Protein AF-F2Y6G0-F1 (afdb_monomer_lite)

Secondary structure (DSSP, 8-state):
------TT-PPP----S-----TT-PPPP---HHHHHHHHT-STT-HHHHHHTTT-----BTTB-S-TTHHHHS---S---------SS-HHHHHHHSTTSS--HHHHHHHH-TTSHHHHHHHHHHHHHHHHT--

InterPro domains:
  IPR051139 Mediator complex subunit 13 [PTHR48249] (9-117)

Structure (mmCIF, N/CA/C/O backbone):
data_AF-F2Y6G0-F1
#
_entry.id   AF-F2Y6G0-F1
#
loop_
_atom_site.group_PDB
_atom_site.id
_atom_site.type_symbol
_atom_site.label_atom_id
_atom_site.label_alt_id
_atom_site.label_comp_id
_atom_site.label_asym_id
_atom_site.label_entity_id
_atom_site.label_seq_id
_atom_site.pdbx_PDB_ins_code
_atom_site.Cartn_x
_atom_site.Cartn_y
_atom_site.Cartn_z
_atom_site.occupancy
_atom_site.B_iso_or_equiv
_atom_site.auth_seq_id
_atom_site.auth_comp_id
_atom_site.auth_asym_id
_atom_site.auth_atom_id
_atom_site.pdbx_PDB_model_num
ATOM 1 N N . SER A 1 1 ? 9.164 -20.887 36.921 1.00 39.19 1 SER A N 1
ATOM 2 C CA . SER A 1 1 ? 8.306 -20.928 35.726 1.00 39.19 1 SER A CA 1
ATOM 3 C C . SER A 1 1 ? 8.019 -19.500 35.333 1.00 39.19 1 SER A C 1
ATOM 5 O O . SER A 1 1 ? 7.454 -18.773 36.135 1.00 39.19 1 SER A O 1
ATOM 7 N N . THR A 1 2 ? 8.580 -19.064 34.212 1.00 41.00 2 THR A N 1
ATOM 8 C CA . THR A 1 2 ? 8.657 -17.656 33.808 1.00 41.00 2 THR A CA 1
ATOM 9 C C . THR A 1 2 ? 7.330 -17.232 33.190 1.00 41.00 2 THR A C 1
ATOM 11 O O . THR A 1 2 ? 6.941 -17.772 32.159 1.00 41.00 2 THR A O 1
ATOM 14 N N . ASP A 1 3 ? 6.637 -16.303 33.839 1.00 45.38 3 ASP A N 1
ATOM 15 C CA . ASP A 1 3 ? 5.361 -15.751 33.388 1.00 45.38 3 ASP A CA 1
ATOM 16 C C . ASP A 1 3 ? 5.640 -14.685 32.316 1.00 45.38 3 ASP A C 1
ATOM 18 O O . ASP A 1 3 ? 6.015 -13.549 32.614 1.00 45.38 3 ASP A O 1
ATOM 22 N N . GLN A 1 4 ? 5.585 -15.084 31.044 1.00 43.19 4 GLN A N 1
ATOM 23 C CA . GLN A 1 4 ? 5.716 -14.171 29.906 1.00 43.19 4 GLN A CA 1
ATOM 24 C C . GLN A 1 4 ? 4.348 -13.556 29.599 1.00 43.19 4 GLN A C 1
ATOM 26 O O . GLN A 1 4 ? 3.672 -13.930 28.642 1.00 43.19 4 GLN A O 1
ATOM 31 N N . GLY A 1 5 ? 3.938 -12.597 30.428 1.00 44.56 5 GLY A N 1
ATOM 32 C CA . GLY A 1 5 ? 2.811 -11.726 30.116 1.00 44.56 5 GLY A CA 1
ATOM 33 C C . GLY A 1 5 ? 3.134 -10.867 28.893 1.00 44.56 5 GLY A C 1
ATOM 34 O O . GLY A 1 5 ? 4.141 -10.159 28.865 1.00 44.56 5 GLY A O 1
ATOM 35 N N . SER A 1 6 ? 2.296 -10.937 27.858 1.00 38.19 6 SER A N 1
ATOM 36 C CA . SER A 1 6 ? 2.419 -10.072 26.683 1.00 38.19 6 SER A CA 1
ATOM 37 C C . SER A 1 6 ? 2.198 -8.600 27.074 1.00 38.19 6 SER A C 1
ATOM 39 O O . SER A 1 6 ? 1.273 -8.316 27.841 1.00 38.19 6 SER A O 1
ATOM 41 N N . PRO A 1 7 ? 2.962 -7.642 26.514 1.00 48.62 7 PRO A N 1
ATOM 42 C CA . PRO A 1 7 ? 2.923 -6.221 26.891 1.00 48.62 7 PRO A CA 1
ATOM 43 C C . PRO A 1 7 ? 1.596 -5.493 26.584 1.00 48.62 7 PRO A C 1
ATOM 45 O O . PRO A 1 7 ? 1.471 -4.309 26.874 1.00 48.62 7 PRO A O 1
ATOM 48 N N . ALA A 1 8 ? 0.594 -6.184 26.030 1.00 46.50 8 ALA A N 1
ATOM 49 C CA . ALA A 1 8 ? -0.739 -5.643 25.750 1.00 46.50 8 ALA A CA 1
ATOM 50 C C . ALA A 1 8 ? -1.769 -5.873 26.878 1.00 46.50 8 ALA A C 1
ATOM 52 O O . ALA A 1 8 ? -2.912 -5.433 26.760 1.00 46.50 8 ALA A O 1
ATOM 53 N N . SER A 1 9 ? -1.400 -6.557 27.966 1.00 46.12 9 SER A N 1
ATOM 54 C CA . SER A 1 9 ? -2.312 -6.804 29.090 1.00 46.12 9 SER A CA 1
ATOM 55 C C . SER A 1 9 ? -2.138 -5.715 30.146 1.00 46.12 9 SER A C 1
ATOM 57 O O . SER A 1 9 ? -1.303 -5.839 31.038 1.00 46.12 9 SER A O 1
ATOM 59 N N . THR A 1 10 ? -2.901 -4.625 30.063 1.00 55.56 10 THR A N 1
ATOM 60 C CA . THR A 1 10 ? -3.031 -3.720 31.213 1.00 55.56 10 THR A CA 1
ATOM 61 C C . THR A 1 10 ? -3.735 -4.474 32.345 1.00 55.56 10 THR A C 1
ATOM 63 O O . THR A 1 10 ? -4.848 -4.957 32.121 1.00 55.56 10 THR A O 1
ATOM 66 N N . PRO A 1 11 ? -3.150 -4.584 33.551 1.00 48.44 11 PRO A N 1
ATOM 67 C CA . PRO A 1 11 ? -3.857 -5.119 34.704 1.00 48.44 11 PRO A CA 1
ATOM 68 C C . PRO A 1 11 ? -5.011 -4.177 35.046 1.00 48.44 11 PRO A C 1
ATOM 70 O O . PRO A 1 11 ? -4.800 -2.972 35.215 1.00 48.44 11 PRO A O 1
ATOM 73 N N . SER A 1 12 ? -6.226 -4.718 35.141 1.00 53.50 12 SER A N 1
ATOM 74 C CA . SER A 1 12 ? -7.379 -4.006 35.684 1.00 53.50 12 SER A CA 1
ATOM 75 C C . SER A 1 12 ? -7.008 -3.380 37.030 1.00 53.50 12 SER A C 1
ATOM 77 O O . SER A 1 12 ? -6.330 -3.983 37.861 1.00 53.50 12 SER A O 1
ATOM 79 N N . THR A 1 13 ? -7.437 -2.137 37.211 1.00 52.53 13 THR A N 1
ATOM 80 C CA . THR A 1 13 ? -7.232 -1.287 38.382 1.00 52.53 13 THR A CA 1
ATOM 81 C C . THR A 1 13 ? -7.285 -2.053 39.712 1.00 52.53 13 THR A C 1
ATOM 83 O O . THR A 1 13 ? -8.359 -2.354 40.230 1.00 52.53 13 THR A O 1
ATOM 86 N N . THR A 1 14 ? -6.132 -2.283 40.340 1.00 50.50 14 THR A N 1
ATOM 87 C CA . THR A 1 14 ? -6.048 -2.592 41.771 1.00 50.50 14 THR A CA 1
ATOM 88 C C . THR A 1 14 ? -6.286 -1.305 42.559 1.00 50.50 14 THR A C 1
ATOM 90 O O . THR A 1 14 ? -5.358 -0.636 43.006 1.00 50.50 14 THR A O 1
ATOM 93 N N . ARG A 1 15 ? -7.555 -0.912 42.722 1.00 50.31 15 ARG A N 1
ATOM 94 C CA . ARG A 1 15 ? -7.919 0.109 43.715 1.00 50.31 15 ARG A CA 1
ATOM 95 C C . ARG A 1 15 ? -7.749 -0.508 45.112 1.00 50.31 15 ARG A C 1
ATOM 97 O O . ARG A 1 15 ? -8.417 -1.502 45.398 1.00 50.31 15 ARG A O 1
ATOM 104 N N . PRO A 1 16 ? -6.887 0.034 45.992 1.00 50.31 16 PRO A N 1
ATOM 105 C CA . PRO A 1 16 ? -6.858 -0.384 47.387 1.00 50.31 16 PRO A CA 1
ATOM 106 C C . PRO A 1 16 ? -8.191 -0.021 48.057 1.00 50.31 16 PRO A C 1
ATOM 108 O O . PRO A 1 16 ? -8.703 1.084 47.888 1.00 50.31 16 PRO A O 1
ATOM 111 N N . LEU A 1 17 ? -8.745 -0.964 48.823 1.00 50.66 17 LEU A N 1
ATOM 112 C CA . LEU A 1 17 ? -10.109 -0.957 49.373 1.00 50.66 17 LEU A CA 1
ATOM 113 C C . LEU A 1 17 ? -10.435 0.160 50.398 1.00 50.66 17 LEU A C 1
ATOM 115 O O . LEU A 1 17 ? -11.486 0.103 51.023 1.00 50.66 17 LEU A O 1
ATOM 119 N N . ASN A 1 18 ? -9.573 1.163 50.597 1.00 50.25 18 ASN A N 1
ATOM 120 C CA . ASN A 1 18 ? -9.695 2.155 51.677 1.00 50.25 18 ASN A CA 1
ATOM 121 C C . ASN A 1 18 ? -9.520 3.608 51.196 1.00 50.25 18 ASN A C 1
ATOM 123 O O . ASN A 1 18 ? -8.735 4.367 51.759 1.00 50.25 18 ASN A O 1
ATOM 127 N N . SER A 1 19 ? -10.252 4.025 50.164 1.00 54.47 19 SER A N 1
ATOM 128 C CA . SER A 1 19 ? -10.372 5.450 49.831 1.00 54.47 19 SER A CA 1
ATOM 129 C C . SER A 1 19 ? -11.838 5.799 49.608 1.00 54.47 19 SER A C 1
ATOM 131 O O . SER A 1 19 ? -12.479 5.295 48.687 1.00 54.47 19 SER A O 1
ATOM 133 N N . VAL A 1 20 ? -12.380 6.609 50.515 1.00 64.50 20 VAL A N 1
ATOM 134 C CA . VAL A 1 20 ? -13.738 7.147 50.445 1.00 64.50 20 VAL A CA 1
ATOM 135 C C . VAL A 1 20 ? -13.642 8.522 49.791 1.00 64.50 20 VAL A C 1
ATOM 137 O O . VAL A 1 20 ? -13.190 9.463 50.434 1.00 64.50 20 VAL A O 1
ATOM 140 N N . GLU A 1 21 ? -14.069 8.640 48.534 1.00 56.00 21 GLU A N 1
ATOM 141 C CA . GLU A 1 21 ? -14.292 9.924 47.855 1.00 56.00 21 GLU A CA 1
ATOM 142 C C . GLU A 1 21 ? -15.541 9.876 46.944 1.00 56.00 21 GLU A C 1
ATOM 144 O O . GLU A 1 21 ? -16.019 8.788 46.608 1.00 56.00 21 GLU A O 1
ATOM 149 N N . PRO A 1 22 ? -16.151 11.044 46.646 1.00 46.81 22 PRO A N 1
ATOM 150 C CA . PRO A 1 22 ? -17.599 11.227 46.688 1.00 46.81 22 PRO A CA 1
ATOM 151 C C . PRO A 1 22 ? -18.365 10.743 45.452 1.00 46.81 22 PRO A C 1
ATOM 153 O O . PRO A 1 22 ? -17.887 10.735 44.316 1.00 46.81 22 PRO A O 1
ATOM 156 N N . ALA A 1 23 ? -19.625 10.385 45.702 1.00 55.03 23 ALA A N 1
ATOM 157 C CA . ALA A 1 23 ? -20.604 9.954 44.718 1.00 55.03 23 ALA A CA 1
ATOM 158 C C . ALA A 1 23 ? -20.938 11.072 43.715 1.00 55.03 23 ALA A C 1
ATOM 160 O O . ALA A 1 23 ? -21.862 11.834 43.951 1.00 55.03 23 ALA A O 1
ATOM 161 N N . THR A 1 24 ? -20.209 11.144 42.597 1.00 58.25 24 THR A N 1
ATOM 162 C CA . THR A 1 24 ? -20.720 11.676 41.309 1.00 58.25 24 THR A CA 1
ATOM 163 C C . THR A 1 24 ? -19.885 11.293 40.077 1.00 58.25 24 THR A C 1
ATOM 165 O O . THR A 1 24 ? -20.206 11.731 38.976 1.00 58.25 24 THR A O 1
ATOM 168 N N . MET A 1 25 ? -18.854 10.447 40.184 1.00 53.62 25 MET A N 1
ATOM 169 C CA . MET A 1 25 ? -18.249 9.866 38.979 1.00 53.62 25 MET A CA 1
ATOM 170 C C . MET A 1 25 ? -19.070 8.650 38.554 1.00 53.62 25 MET A C 1
ATOM 172 O O . MET A 1 25 ? -18.955 7.578 39.144 1.00 53.62 25 MET A O 1
ATOM 176 N N . GLN A 1 26 ? -19.915 8.825 37.534 1.00 56.56 26 GLN A N 1
ATOM 177 C CA . GLN A 1 26 ? -20.419 7.694 36.754 1.00 56.56 26 GLN A CA 1
ATOM 178 C C . GLN A 1 26 ? -19.204 6.824 36.382 1.00 56.56 26 GLN A C 1
ATOM 180 O O . GLN A 1 26 ? -18.212 7.385 35.901 1.00 56.56 26 GLN A O 1
ATOM 185 N N . PRO A 1 27 ? -19.219 5.503 36.639 1.00 59.44 27 PRO A N 1
ATOM 186 C CA . PRO A 1 27 ? -18.126 4.638 36.226 1.00 59.44 27 PRO A CA 1
ATOM 187 C C . PRO A 1 27 ? -17.933 4.828 34.725 1.00 59.44 27 PRO A C 1
ATOM 189 O O . PRO A 1 27 ? -18.872 4.627 33.955 1.00 59.44 27 PRO A O 1
ATOM 192 N N . ILE A 1 28 ? -16.741 5.259 34.309 1.00 56.66 28 ILE A N 1
ATOM 193 C CA . ILE A 1 28 ? -16.376 5.205 32.894 1.00 56.66 28 ILE A CA 1
ATOM 194 C C . ILE A 1 28 ? -16.542 3.731 32.509 1.00 56.66 28 ILE A C 1
ATOM 196 O O . ILE A 1 28 ? -15.964 2.890 33.206 1.00 56.66 28 ILE A O 1
ATOM 200 N N . PRO A 1 29 ? -17.353 3.394 31.490 1.00 62.53 29 PRO A N 1
ATOM 201 C CA . PRO A 1 29 ? -17.522 2.009 31.085 1.00 62.53 29 PRO A CA 1
ATOM 202 C C . PRO A 1 29 ? -16.142 1.395 30.860 1.00 62.53 29 PRO A C 1
ATOM 204 O O . PRO A 1 29 ? -15.339 1.955 30.110 1.00 62.53 29 PRO A O 1
ATOM 207 N N . GLU A 1 30 ? -15.851 0.282 31.537 1.00 66.69 30 GLU A N 1
ATOM 208 C CA . GLU A 1 30 ? -14.638 -0.489 31.285 1.00 66.69 30 GLU A CA 1
ATOM 209 C C . GLU A 1 30 ? -14.756 -1.047 29.867 1.00 66.69 30 GLU A C 1
ATOM 211 O O . GLU A 1 30 ? -15.382 -2.074 29.607 1.00 66.69 30 GLU A O 1
ATOM 216 N N . ALA A 1 31 ? -14.233 -0.296 28.906 1.00 65.94 31 ALA A N 1
ATOM 217 C CA . ALA A 1 31 ? -14.207 -0.720 27.529 1.00 65.94 31 ALA A CA 1
ATOM 218 C C . ALA A 1 31 ? -13.076 -1.743 27.409 1.00 65.94 31 ALA A C 1
ATOM 220 O O . ALA A 1 31 ? -11.904 -1.379 27.320 1.00 65.94 31 ALA A O 1
ATOM 221 N N . HIS A 1 32 ? -13.419 -3.033 27.456 1.00 77.62 32 HIS A N 1
ATOM 222 C CA . HIS A 1 32 ? -12.454 -4.097 27.205 1.00 77.62 32 HIS A CA 1
ATOM 223 C C . HIS A 1 32 ? -11.750 -3.819 25.872 1.00 77.62 32 HIS A C 1
ATOM 225 O O . HIS A 1 32 ? -12.404 -3.703 24.834 1.00 77.62 32 HIS A O 1
ATOM 231 N N . SER A 1 33 ? -10.421 -3.710 25.894 1.00 73.25 33 SER A N 1
ATOM 232 C CA . SER A 1 33 ? -9.603 -3.354 24.726 1.00 73.25 33 SER A CA 1
ATOM 233 C C . SER A 1 33 ? -9.865 -4.266 23.522 1.00 73.25 33 SER A C 1
ATOM 235 O O . SER A 1 33 ? -9.876 -3.800 22.382 1.00 73.25 33 SER A O 1
ATOM 237 N N . LEU A 1 34 ? -10.175 -5.544 23.775 1.00 73.31 34 LEU A N 1
ATOM 238 C CA . LEU A 1 34 ? -10.626 -6.502 22.766 1.00 73.31 34 LEU A CA 1
ATOM 239 C C . LEU A 1 34 ? -11.941 -6.059 22.102 1.00 73.31 34 LEU A C 1
ATOM 241 O O . LEU A 1 34 ? -12.036 -6.038 20.881 1.00 73.31 34 LEU A O 1
ATOM 245 N N . TYR A 1 35 ? -12.941 -5.676 22.895 1.00 76.38 35 TYR A N 1
ATOM 246 C CA . TYR A 1 35 ? -14.258 -5.262 22.405 1.00 76.38 35 TYR A CA 1
ATOM 247 C C . TYR A 1 35 ? -14.182 -3.954 21.615 1.00 76.38 35 TYR A C 1
ATOM 249 O O . TYR A 1 35 ? -14.777 -3.838 20.547 1.00 76.38 35 TYR A O 1
ATOM 257 N N . VAL A 1 36 ? -13.371 -3.004 22.090 1.00 75.50 36 VAL A N 1
ATOM 258 C CA . VAL A 1 36 ? -13.070 -1.770 21.355 1.00 75.50 36 VAL A CA 1
ATOM 259 C C . VAL A 1 36 ? -12.414 -2.106 20.019 1.00 75.50 36 VAL A C 1
ATOM 261 O O . VAL A 1 36 ? -12.888 -1.656 18.986 1.00 75.50 36 VAL A O 1
ATOM 264 N N . THR A 1 37 ? -11.390 -2.961 20.007 1.00 73.75 37 THR A N 1
ATOM 265 C CA . THR A 1 37 ? -10.706 -3.369 18.768 1.00 73.75 37 THR A CA 1
ATOM 266 C C . THR A 1 37 ? -11.662 -4.037 17.778 1.00 73.75 37 THR A C 1
ATOM 268 O O . THR A 1 37 ? -11.615 -3.727 16.592 1.00 73.75 37 THR A O 1
ATOM 271 N N . LEU A 1 38 ? -12.556 -4.909 18.253 1.00 75.06 38 LEU A N 1
ATOM 272 C CA . LEU A 1 38 ? -13.555 -5.581 17.419 1.00 75.06 38 LEU A CA 1
ATOM 273 C C . LEU A 1 38 ? -14.552 -4.590 16.805 1.00 75.06 38 LEU A C 1
ATOM 275 O O . LEU A 1 38 ? -14.755 -4.620 15.595 1.00 75.06 38 LEU A O 1
ATOM 279 N N . ILE A 1 39 ? -1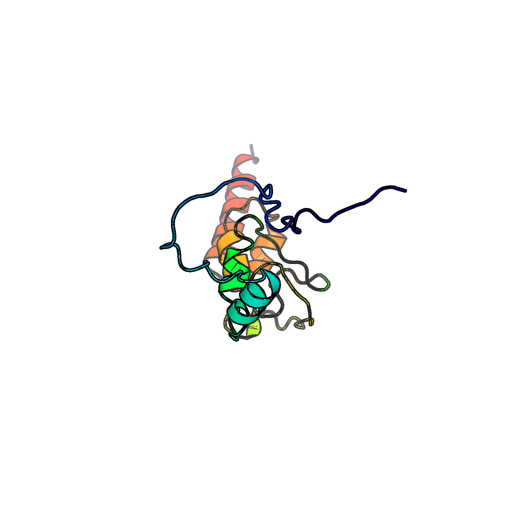5.110 -3.669 17.598 1.00 74.50 39 ILE A N 1
ATOM 280 C CA . ILE A 1 39 ? -16.012 -2.614 17.096 1.00 74.50 39 ILE A CA 1
ATOM 281 C C . ILE A 1 39 ? -15.300 -1.732 16.069 1.00 74.50 39 ILE A C 1
ATOM 283 O O . ILE A 1 39 ? -15.845 -1.406 15.019 1.00 74.50 39 ILE A O 1
ATOM 287 N N . LEU A 1 40 ? -14.060 -1.352 16.365 1.00 71.25 40 LEU A N 1
ATOM 288 C CA . LEU A 1 40 ? -13.250 -0.521 15.489 1.00 71.25 40 LEU A CA 1
ATOM 289 C C . LEU A 1 40 ? -12.827 -1.258 14.202 1.00 71.25 40 LEU A C 1
ATOM 291 O O . LEU A 1 40 ? -12.473 -0.619 13.214 1.00 71.25 40 LEU A O 1
ATOM 295 N N . SER A 1 41 ? -12.896 -2.590 14.173 1.00 72.00 41 SER A N 1
ATOM 296 C CA . SER A 1 41 ? -12.530 -3.383 12.997 1.00 72.00 41 SER A CA 1
ATOM 297 C C . SER A 1 41 ? -13.630 -3.518 11.933 1.00 72.00 41 SER A C 1
ATOM 299 O O . SER A 1 41 ? -13.355 -4.027 10.848 1.00 72.00 41 SER A O 1
ATOM 301 N N . ASP A 1 42 ? -14.848 -3.035 12.202 1.00 66.88 42 ASP A N 1
ATOM 302 C CA . ASP A 1 42 ? -16.078 -3.349 11.450 1.00 66.88 42 ASP A CA 1
ATOM 303 C C . ASP A 1 42 ? -16.270 -2.563 10.133 1.00 66.88 42 ASP A C 1
ATOM 305 O O . ASP A 1 42 ? -17.359 -2.130 9.768 1.00 66.88 42 ASP A O 1
ATOM 309 N N . SER A 1 43 ? -15.198 -2.329 9.378 1.00 68.88 43 SER A N 1
ATOM 310 C CA . SER A 1 43 ? -15.307 -1.725 8.045 1.00 68.88 43 SER A CA 1
ATOM 311 C C . SER A 1 43 ? -14.426 -2.452 7.042 1.00 68.88 43 SER A C 1
ATOM 313 O O . SER A 1 43 ? -13.345 -2.922 7.385 1.00 68.88 43 SER A O 1
ATOM 315 N N . VAL A 1 44 ? -14.854 -2.480 5.774 1.00 66.56 44 VAL A N 1
ATOM 316 C CA . VAL A 1 44 ? -14.077 -3.038 4.647 1.00 66.56 44 VAL A CA 1
ATOM 317 C C . VAL A 1 44 ? -12.662 -2.444 4.583 1.00 66.56 44 VAL A C 1
ATOM 319 O O . VAL A 1 44 ? -11.720 -3.131 4.207 1.00 66.56 44 VAL A O 1
ATOM 322 N N . MET A 1 45 ? -12.512 -1.186 5.007 1.00 67.25 45 MET A N 1
ATOM 323 C CA . MET A 1 45 ? -11.247 -0.446 5.019 1.00 67.25 45 MET A CA 1
ATOM 324 C C . MET A 1 45 ? -10.440 -0.600 6.321 1.00 67.25 45 MET A C 1
ATOM 326 O O . MET A 1 45 ? -9.283 -0.206 6.353 1.00 67.25 45 MET A O 1
ATOM 330 N N . ASN A 1 46 ? -11.046 -1.106 7.403 1.00 71.44 46 ASN A N 1
ATOM 331 C CA . ASN A 1 46 ? -10.446 -1.295 8.732 1.00 71.44 46 ASN A CA 1
ATOM 332 C C . ASN A 1 46 ? -9.540 -0.126 9.214 1.00 71.44 46 ASN A C 1
ATOM 334 O O . ASN A 1 46 ? -8.432 -0.329 9.709 1.00 71.44 46 ASN A O 1
ATOM 338 N N . ILE A 1 47 ? -10.027 1.119 9.083 1.00 70.31 47 ILE A N 1
ATOM 339 C CA . ILE A 1 47 ? -9.271 2.380 9.305 1.00 70.31 47 ILE A CA 1
ATOM 340 C C . ILE A 1 47 ? -8.650 2.483 10.711 1.00 70.31 47 ILE A C 1
ATOM 342 O O . ILE A 1 47 ? -7.678 3.205 10.930 1.00 70.31 47 ILE A O 1
ATOM 346 N N . PHE A 1 48 ? -9.210 1.802 11.704 1.00 72.50 48 PHE A N 1
ATOM 347 C CA . PHE A 1 48 ? -8.697 1.873 13.068 1.00 72.50 48 PHE A CA 1
ATOM 348 C C . PHE A 1 48 ? -7.501 0.960 13.308 1.00 72.50 48 PHE A C 1
ATOM 350 O O . PHE A 1 48 ? -6.601 1.328 14.060 1.00 72.50 48 PHE A O 1
ATOM 357 N N . LYS A 1 49 ? -7.436 -0.185 12.626 1.00 77.88 49 LYS A N 1
ATOM 358 C CA . LYS A 1 49 ? -6.234 -1.020 12.624 1.00 77.88 49 LYS A CA 1
ATOM 359 C C . LYS A 1 49 ? -5.021 -0.225 12.124 1.00 77.88 49 LYS A C 1
ATOM 361 O O . LYS A 1 49 ? -3.955 -0.315 12.721 1.00 77.88 49 LYS A O 1
ATOM 366 N N . ASP A 1 50 ? -5.218 0.639 11.131 1.00 79.69 50 ASP A N 1
ATOM 367 C CA . ASP A 1 50 ? -4.192 1.551 10.609 1.00 79.69 50 ASP A CA 1
ATOM 368 C C . ASP A 1 50 ? -3.674 2.564 11.635 1.00 79.69 50 ASP A C 1
ATOM 370 O O . ASP A 1 50 ? -2.515 2.968 11.579 1.00 79.69 50 ASP A O 1
ATOM 374 N N . ARG A 1 51 ? -4.513 2.982 12.590 1.00 75.69 51 ARG A N 1
ATOM 375 C CA . ARG A 1 51 ? -4.105 3.893 13.674 1.00 75.69 51 ARG A CA 1
ATOM 376 C C . ARG A 1 51 ? -3.258 3.201 14.733 1.00 75.69 51 ARG A C 1
ATOM 378 O O . ARG A 1 51 ? -2.456 3.863 15.380 1.00 75.69 51 ARG A O 1
ATOM 385 N N . ASN A 1 52 ? -3.419 1.891 14.896 1.00 69.12 52 ASN A N 1
ATOM 386 C CA . ASN A 1 52 ? -2.681 1.125 15.897 1.00 69.12 52 ASN A CA 1
ATOM 387 C C . ASN A 1 52 ? -1.213 0.876 15.494 1.00 69.12 52 ASN A C 1
ATOM 389 O O . ASN A 1 52 ? -0.412 0.515 16.351 1.00 69.12 52 ASN A O 1
ATOM 393 N N . PHE A 1 53 ? -0.850 1.077 14.219 1.00 71.38 53 PHE A N 1
ATOM 394 C CA . PHE A 1 53 ? 0.470 0.748 13.665 1.00 71.38 53 PHE A CA 1
ATOM 395 C C . PHE A 1 53 ? 1.081 1.888 12.825 1.00 71.38 53 PHE A C 1
ATOM 397 O O . PHE A 1 53 ? 1.546 1.662 11.712 1.00 71.38 53 PHE A O 1
ATOM 404 N N . ASP A 1 54 ? 1.138 3.110 13.366 1.00 72.19 54 ASP A N 1
ATOM 405 C CA . ASP A 1 54 ? 1.777 4.274 12.709 1.00 72.19 54 ASP A CA 1
ATOM 406 C C . ASP A 1 54 ? 3.303 4.111 12.505 1.00 72.19 54 ASP A C 1
ATOM 408 O O . ASP A 1 54 ? 3.919 4.777 11.681 1.00 72.19 54 ASP A O 1
ATOM 412 N N . SER A 1 55 ? 3.950 3.200 13.237 1.00 67.62 55 SER A N 1
ATOM 413 C CA . SER A 1 55 ? 5.418 3.085 13.239 1.00 67.62 55 SER A CA 1
ATOM 414 C C . SER A 1 55 ? 6.003 2.040 12.281 1.00 67.62 55 SER A C 1
ATOM 416 O O . SER A 1 55 ? 7.223 1.906 12.230 1.00 67.62 55 SER A O 1
ATOM 418 N N . CYS A 1 56 ? 5.187 1.277 11.548 1.00 73.56 56 CYS A N 1
ATOM 419 C CA . CYS A 1 56 ? 5.677 0.247 10.626 1.00 73.56 56 CYS A C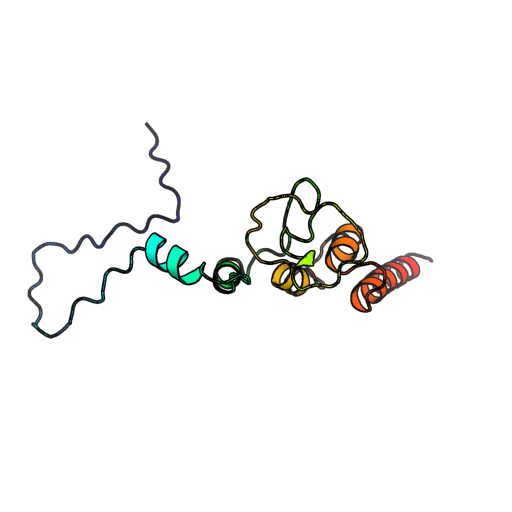A 1
ATOM 420 C C . CYS A 1 56 ? 5.361 0.626 9.174 1.00 73.56 56 CYS A C 1
ATOM 422 O O . CYS A 1 56 ? 4.227 0.983 8.872 1.00 73.56 56 CYS A O 1
ATOM 424 N N . CYS A 1 57 ? 6.342 0.520 8.274 1.00 78.50 57 CYS A N 1
ATOM 425 C CA . CYS A 1 57 ? 6.204 0.888 6.860 1.00 78.50 57 CYS A CA 1
ATOM 426 C C . CYS A 1 57 ? 6.208 -0.302 5.883 1.00 78.50 57 CYS A C 1
ATOM 428 O O . CYS A 1 57 ? 6.195 -0.061 4.680 1.00 78.50 57 CYS A O 1
ATOM 430 N N . ILE A 1 58 ? 6.231 -1.559 6.364 1.00 83.00 58 ILE A N 1
ATOM 431 C CA . ILE A 1 58 ? 6.214 -2.754 5.493 1.00 83.00 58 ILE A CA 1
ATOM 432 C C . ILE A 1 58 ? 5.278 -3.881 5.976 1.00 83.00 58 ILE A C 1
ATOM 434 O O . ILE A 1 58 ? 5.191 -4.183 7.169 1.00 83.00 58 ILE A O 1
ATOM 438 N N . CYS A 1 59 ? 4.521 -4.465 5.041 1.00 87.69 59 CYS A N 1
ATOM 439 C CA . CYS A 1 59 ? 3.728 -5.673 5.263 1.00 87.69 59 CYS A CA 1
ATOM 440 C C . CYS A 1 59 ? 4.440 -6.897 4.665 1.00 87.69 59 CYS A C 1
ATOM 442 O O . CYS A 1 59 ? 5.172 -6.764 3.695 1.00 87.69 59 CYS A O 1
ATOM 444 N N . ALA A 1 60 ? 4.195 -8.094 5.209 1.00 87.19 60 ALA A N 1
ATOM 445 C CA . ALA A 1 60 ? 4.623 -9.357 4.616 1.00 87.19 60 ALA A CA 1
ATOM 446 C C . ALA A 1 60 ? 3.445 -10.341 4.477 1.00 87.19 60 ALA A C 1
ATOM 448 O O . ALA A 1 60 ? 2.887 -10.817 5.466 1.00 87.19 60 ALA A O 1
ATOM 449 N N . CYS A 1 61 ? 3.095 -10.672 3.236 1.00 86.06 61 CYS A N 1
ATOM 450 C CA . CYS A 1 61 ? 1.985 -11.538 2.847 1.00 86.06 61 CYS A CA 1
ATOM 451 C C . CYS A 1 61 ? 2.446 -12.609 1.860 1.00 86.06 61 CYS A C 1
ATOM 453 O O . CYS A 1 61 ? 2.269 -12.456 0.659 1.00 86.06 61 CYS A O 1
ATOM 455 N N . ASN A 1 62 ? 3.034 -13.701 2.359 1.00 86.56 62 ASN A N 1
ATOM 456 C CA . ASN A 1 62 ? 3.555 -14.782 1.510 1.00 86.56 62 ASN A CA 1
ATOM 457 C C . ASN A 1 62 ? 4.450 -14.247 0.369 1.00 86.56 62 ASN A C 1
ATOM 459 O O . ASN A 1 62 ? 4.162 -14.443 -0.806 1.00 86.56 62 ASN A O 1
ATOM 463 N N . MET A 1 63 ? 5.498 -13.504 0.740 1.00 83.69 63 MET A N 1
ATOM 464 C CA . MET A 1 63 ? 6.405 -12.776 -0.167 1.00 83.69 63 MET A CA 1
ATOM 465 C C . MET A 1 63 ? 5.804 -11.570 -0.912 1.00 83.69 63 MET A C 1
ATOM 467 O O . MET A 1 63 ? 6.549 -10.852 -1.563 1.00 83.69 63 MET A O 1
ATOM 471 N N . ASN A 1 64 ? 4.509 -11.276 -0.776 1.00 86.06 64 ASN A N 1
ATOM 472 C CA . ASN A 1 64 ? 3.912 -10.031 -1.263 1.00 86.06 64 ASN A CA 1
ATOM 473 C C . ASN A 1 64 ? 3.956 -8.959 -0.163 1.00 86.06 64 ASN A C 1
ATOM 475 O O . ASN A 1 64 ? 3.489 -9.197 0.951 1.00 86.06 64 ASN A O 1
ATOM 479 N N . ILE A 1 65 ? 4.484 -7.773 -0.458 1.00 89.56 65 ILE A N 1
ATOM 480 C CA . ILE A 1 65 ? 4.578 -6.686 0.527 1.00 89.56 65 ILE A CA 1
ATOM 481 C C . ILE A 1 65 ? 3.485 -5.623 0.405 1.00 89.56 65 ILE A C 1
ATOM 483 O O . ILE A 1 65 ? 3.413 -4.741 1.252 1.00 89.56 65 ILE A O 1
ATOM 487 N N . LYS A 1 66 ? 2.614 -5.695 -0.609 1.00 87.75 66 LYS A N 1
ATOM 488 C CA . LYS A 1 66 ? 1.596 -4.675 -0.931 1.00 87.75 66 LYS A CA 1
ATOM 489 C C . LYS A 1 66 ? 0.424 -4.666 0.044 1.00 87.75 66 LYS A C 1
ATOM 491 O O . LYS A 1 66 ? -0.139 -3.610 0.317 1.00 87.75 66 LYS A O 1
ATOM 496 N N . GLY A 1 67 ? 0.107 -5.836 0.592 1.00 87.25 67 GLY A N 1
ATOM 497 C CA . GLY A 1 67 ? -1.002 -6.075 1.509 1.00 87.25 67 GLY A CA 1
ATOM 498 C C . GLY A 1 67 ? -2.195 -6.774 0.857 1.00 87.25 67 GLY A C 1
ATOM 499 O O . GLY A 1 67 ? -2.433 -6.655 -0.344 1.00 87.25 67 GLY A O 1
ATOM 500 N N . ALA A 1 68 ? -2.947 -7.534 1.661 1.00 86.06 68 ALA A N 1
ATOM 501 C CA . ALA A 1 68 ? -4.058 -8.377 1.193 1.00 86.06 68 ALA A CA 1
ATOM 502 C C . ALA A 1 68 ? -5.199 -7.594 0.524 1.00 86.06 68 ALA A C 1
ATOM 504 O O . ALA A 1 68 ? -5.992 -8.160 -0.221 1.00 86.06 68 ALA A O 1
ATOM 505 N N . ASP A 1 69 ? -5.314 -6.307 0.833 1.00 86.00 69 ASP A N 1
ATOM 506 C CA . ASP A 1 69 ? -6.420 -5.434 0.460 1.00 86.00 69 ASP A CA 1
ATOM 507 C C . ASP A 1 69 ? -6.076 -4.465 -0.682 1.00 86.00 69 ASP A C 1
ATOM 509 O O . ASP A 1 69 ? -6.943 -3.697 -1.094 1.00 86.00 69 ASP A O 1
ATOM 513 N N . VAL A 1 70 ? -4.862 -4.540 -1.254 1.00 86.12 70 VAL A N 1
ATOM 514 C CA . VAL A 1 70 ? -4.412 -3.650 -2.342 1.00 86.12 70 VAL A CA 1
ATOM 515 C C . VAL A 1 70 ? -5.410 -3.606 -3.507 1.00 86.12 70 VAL A C 1
ATOM 517 O O . VAL A 1 70 ? -5.879 -2.530 -3.854 1.00 86.12 70 VAL A O 1
ATOM 520 N N . GLY A 1 71 ? -5.851 -4.754 -4.024 1.00 85.06 71 GLY A N 1
ATOM 521 C CA . GLY A 1 71 ? -6.774 -4.864 -5.158 1.00 85.06 71 GLY A CA 1
ATOM 522 C C . GLY A 1 71 ? -8.228 -4.456 -4.890 1.00 85.06 71 GLY A C 1
ATOM 523 O O . GLY A 1 71 ? -9.031 -4.462 -5.819 1.00 85.06 71 GLY A O 1
ATOM 524 N N . LEU A 1 72 ? -8.596 -4.094 -3.655 1.00 84.94 72 LEU A N 1
ATOM 525 C CA . LEU A 1 72 ? -9.956 -3.632 -3.344 1.00 84.94 72 LEU A CA 1
ATOM 526 C C . LEU A 1 72 ? -10.160 -2.149 -3.676 1.00 84.94 72 LEU A C 1
ATOM 528 O O . LEU A 1 72 ? -11.269 -1.742 -4.019 1.00 84.94 72 LEU A O 1
ATOM 532 N N . TYR A 1 73 ? -9.111 -1.337 -3.539 1.00 84.56 73 TYR A N 1
ATOM 533 C CA . TYR A 1 73 ? -9.208 0.124 -3.641 1.00 84.56 73 TYR A CA 1
ATOM 534 C C . TYR A 1 73 ? -7.953 0.802 -4.218 1.00 84.56 73 TYR A C 1
ATOM 536 O O . TYR A 1 73 ? -8.015 1.981 -4.566 1.00 84.56 73 TYR A O 1
ATOM 544 N N . ILE A 1 74 ? -6.822 0.098 -4.342 1.00 85.50 74 ILE A N 1
ATOM 545 C CA . ILE A 1 74 ? -5.641 0.566 -5.075 1.00 85.50 74 ILE A CA 1
ATOM 546 C C . ILE A 1 74 ? -5.622 -0.155 -6.425 1.00 85.50 74 ILE A C 1
ATOM 548 O O . ILE A 1 74 ? -5.599 -1.384 -6.463 1.00 85.50 74 ILE A O 1
ATOM 552 N N . PRO A 1 75 ? -5.601 0.576 -7.549 1.00 82.19 75 PRO A N 1
ATOM 553 C CA . PRO A 1 75 ? -5.366 -0.039 -8.845 1.00 82.19 75 PRO A CA 1
ATOM 554 C C . PRO A 1 75 ? -3.996 -0.733 -8.849 1.00 82.19 75 PRO A C 1
ATOM 556 O 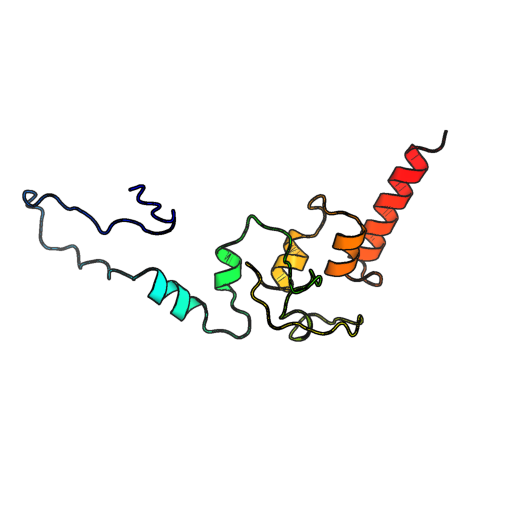O . PRO A 1 75 ? -2.963 -0.064 -8.808 1.00 82.19 75 PRO A O 1
ATOM 559 N N . ASP A 1 76 ? -3.986 -2.064 -8.890 1.00 77.19 76 ASP A N 1
ATOM 560 C CA . ASP A 1 76 ? -2.768 -2.863 -9.010 1.00 77.19 76 ASP A CA 1
ATOM 561 C C . ASP A 1 76 ? -2.739 -3.542 -10.383 1.00 77.19 76 ASP A C 1
ATOM 563 O O . ASP A 1 76 ? -3.590 -4.365 -10.711 1.00 77.19 76 ASP A O 1
ATOM 567 N N . SER A 1 77 ? -1.760 -3.171 -11.209 1.00 68.12 77 SER A N 1
ATOM 568 C CA . SER A 1 77 ? -1.572 -3.733 -12.551 1.00 68.12 77 SER A CA 1
ATOM 569 C C . SER A 1 77 ? -0.694 -4.985 -12.564 1.00 68.12 77 SER A C 1
ATOM 571 O O . SER A 1 77 ? -0.382 -5.494 -13.637 1.00 68.12 77 SER A O 1
ATOM 573 N N . SER A 1 78 ? -0.217 -5.438 -11.404 1.00 73.12 78 SER A N 1
ATOM 574 C CA . SER A 1 78 ? 0.761 -6.525 -11.322 1.00 73.12 78 SER A CA 1
ATOM 575 C C . SER A 1 78 ? 0.175 -7.921 -11.543 1.00 73.12 78 SER A C 1
ATOM 577 O O . SER A 1 78 ? 0.938 -8.831 -11.837 1.00 73.12 78 SER A O 1
ATOM 579 N N . ASN A 1 79 ? -1.154 -8.088 -11.464 1.00 70.44 79 ASN A N 1
ATOM 580 C CA . ASN A 1 79 ? -1.834 -9.394 -11.505 1.00 70.44 79 ASN A CA 1
ATOM 581 C C . ASN A 1 79 ? -1.254 -10.427 -10.515 1.00 70.44 79 ASN A C 1
ATOM 583 O O . ASN A 1 79 ? -1.381 -11.627 -10.738 1.00 70.44 79 ASN A O 1
ATOM 587 N N . GLU A 1 80 ? -0.614 -9.967 -9.438 1.00 77.50 80 GLU A N 1
ATOM 588 C CA . GLU A 1 80 ? -0.084 -10.837 -8.391 1.00 77.50 80 GLU A CA 1
ATOM 589 C C . GLU A 1 80 ? -1.229 -11.447 -7.581 1.00 77.50 80 GLU A C 1
ATOM 591 O O . GLU A 1 80 ? -2.206 -10.766 -7.244 1.00 77.50 80 GLU A O 1
ATOM 596 N N . ASP A 1 81 ? -1.089 -12.724 -7.224 1.00 74.94 81 ASP A N 1
ATOM 597 C CA . ASP A 1 81 ? -2.064 -13.397 -6.376 1.00 74.94 81 ASP A CA 1
ATOM 598 C C . ASP A 1 81 ? -2.150 -12.696 -5.013 1.00 74.94 81 ASP A C 1
ATOM 600 O O . ASP A 1 81 ? -1.159 -12.504 -4.295 1.00 74.94 81 ASP A O 1
ATOM 604 N N . GLN A 1 82 ? -3.369 -12.320 -4.627 1.00 75.62 82 GLN A N 1
ATOM 605 C CA . GLN A 1 82 ? -3.624 -11.787 -3.297 1.00 75.62 82 GLN A CA 1
ATOM 606 C C . GLN A 1 82 ? -3.781 -12.937 -2.308 1.00 75.62 82 GLN A C 1
ATOM 608 O O . GLN A 1 82 ? -4.799 -13.631 -2.263 1.00 75.62 82 GLN A O 1
ATOM 613 N N . TYR A 1 83 ? -2.765 -13.120 -1.472 1.00 79.31 83 TYR A N 1
ATOM 614 C CA . TYR A 1 83 ? -2.817 -14.104 -0.403 1.00 79.31 83 TYR A CA 1
ATOM 615 C C . TYR A 1 83 ? -3.669 -13.611 0.762 1.00 79.31 83 TYR A C 1
ATOM 617 O O . TYR A 1 83 ? -3.634 -12.444 1.158 1.00 79.31 83 TYR A O 1
ATOM 625 N N . ARG A 1 84 ? -4.412 -14.538 1.370 1.00 80.56 84 ARG A N 1
ATOM 626 C CA . ARG A 1 84 ? -5.166 -14.267 2.592 1.00 80.56 84 ARG A CA 1
ATOM 627 C C . ARG A 1 84 ? -4.190 -14.180 3.769 1.00 80.56 84 ARG A C 1
ATOM 629 O O . ARG A 1 84 ? -3.788 -15.193 4.331 1.00 80.56 84 ARG A O 1
ATOM 636 N N . CYS A 1 85 ? -3.797 -12.962 4.115 1.00 83.44 85 CYS A N 1
ATOM 637 C CA . CYS A 1 85 ? -2.858 -12.629 5.187 1.00 83.44 85 CYS A CA 1
ATOM 638 C C . CYS A 1 85 ? -3.381 -11.435 6.002 1.00 83.44 85 CYS A C 1
ATOM 640 O O . CYS A 1 85 ? -4.279 -10.711 5.568 1.00 83.44 85 CYS A O 1
ATOM 642 N N . THR A 1 86 ? -2.775 -11.194 7.166 1.00 79.62 86 THR A N 1
ATOM 643 C CA . THR A 1 86 ? -3.080 -10.031 8.008 1.00 79.62 86 THR A CA 1
ATOM 644 C C . THR A 1 86 ? -1.822 -9.186 8.186 1.00 79.62 86 THR A C 1
ATOM 646 O O . THR A 1 86 ? -0.957 -9.520 8.987 1.00 79.62 86 THR A O 1
ATOM 649 N N . CYS A 1 87 ? -1.732 -8.072 7.459 1.00 84.25 87 CYS A N 1
ATOM 650 C CA . CYS A 1 87 ? -0.751 -7.008 7.716 1.00 84.25 87 CYS A CA 1
ATOM 651 C C . CYS A 1 87 ? -1.061 -6.272 9.032 1.00 84.25 87 CYS A C 1
ATOM 653 O O . CYS A 1 87 ? -2.202 -6.324 9.478 1.00 84.25 87 CYS A O 1
ATOM 655 N N . GLY A 1 88 ? -0.123 -5.515 9.613 1.00 79.06 88 GLY A N 1
ATOM 656 C CA . GLY A 1 88 ? -0.413 -4.593 10.731 1.00 79.06 88 GLY A CA 1
ATOM 657 C C . GLY A 1 88 ? -1.234 -3.360 10.322 1.00 79.06 88 GLY A C 1
ATOM 658 O O . GLY A 1 88 ? -1.960 -2.802 11.132 1.00 79.06 88 GLY A O 1
ATOM 659 N N . PHE A 1 89 ? -1.207 -3.004 9.041 1.00 85.88 89 PHE A N 1
ATOM 660 C CA . PHE A 1 89 ? -1.882 -1.851 8.437 1.00 85.88 89 PHE A CA 1
ATOM 661 C C . PHE A 1 89 ? -2.467 -2.233 7.062 1.00 85.88 89 PHE A C 1
ATOM 663 O O . PHE A 1 89 ? -2.253 -3.346 6.587 1.00 85.88 89 PHE A O 1
ATOM 670 N N . SER A 1 90 ? -3.218 -1.339 6.435 1.00 87.31 90 SER A N 1
ATOM 671 C CA . SER A 1 90 ? -3.837 -1.473 5.114 1.00 87.31 90 SER A CA 1
ATOM 672 C C . SER A 1 90 ? -2.851 -1.185 3.980 1.00 87.31 90 SER A C 1
ATOM 674 O O . SER A 1 90 ? -1.848 -0.495 4.179 1.00 87.31 90 SER A O 1
ATOM 676 N N . ALA A 1 91 ? -3.144 -1.640 2.762 1.00 88.62 91 ALA A N 1
ATOM 677 C CA . ALA A 1 91 ? -2.355 -1.291 1.580 1.00 88.62 91 ALA A CA 1
ATOM 678 C C . ALA A 1 91 ? -2.259 0.233 1.347 1.00 88.62 91 ALA A C 1
ATOM 680 O O . ALA A 1 91 ? -1.229 0.721 0.875 1.00 88.62 91 ALA A O 1
ATOM 681 N N . ILE A 1 92 ? -3.281 1.017 1.726 1.00 88.06 92 ILE A N 1
ATOM 682 C CA . ILE A 1 92 ? -3.212 2.493 1.691 1.00 88.06 92 ILE A CA 1
ATOM 683 C C . ILE A 1 92 ? -2.130 3.008 2.634 1.00 88.06 92 ILE A C 1
ATOM 685 O O . ILE A 1 92 ? -1.310 3.840 2.240 1.00 88.06 92 ILE A O 1
ATOM 689 N N . MET A 1 93 ? -2.129 2.542 3.882 1.00 89.12 93 MET A N 1
ATOM 690 C CA . MET A 1 93 ? -1.157 3.008 4.866 1.00 89.12 93 MET A CA 1
ATOM 691 C C . MET A 1 93 ? 0.245 2.513 4.562 1.00 89.12 93 MET A C 1
ATOM 693 O O . MET A 1 93 ? 1.185 3.285 4.712 1.00 89.12 93 MET A O 1
ATOM 697 N N . ASN A 1 94 ? 0.377 1.297 4.039 1.00 90.06 94 ASN A N 1
ATOM 698 C CA . ASN A 1 94 ? 1.628 0.788 3.496 1.00 90.06 94 ASN A CA 1
ATOM 699 C C . ASN A 1 94 ? 2.203 1.741 2.444 1.00 90.06 94 ASN A C 1
ATOM 701 O O . ASN A 1 94 ? 3.336 2.195 2.547 1.00 90.06 94 ASN A O 1
ATOM 705 N N . ARG A 1 95 ? 1.376 2.139 1.468 1.00 90.19 95 ARG A N 1
ATOM 706 C CA . ARG A 1 95 ? 1.761 3.083 0.414 1.00 90.19 95 ARG A CA 1
ATOM 707 C C . ARG A 1 95 ? 2.101 4.462 0.975 1.00 90.19 95 ARG A C 1
ATOM 709 O O . ARG A 1 95 ? 3.041 5.101 0.520 1.00 90.19 95 ARG A O 1
ATOM 716 N N . LYS A 1 96 ? 1.365 4.930 1.983 1.00 89.88 96 LYS A N 1
ATOM 717 C CA . LYS A 1 96 ? 1.632 6.215 2.640 1.00 89.88 96 LYS A CA 1
ATOM 718 C C . LYS A 1 96 ? 2.961 6.209 3.407 1.00 89.88 96 LYS A C 1
ATOM 720 O O . LYS A 1 96 ? 3.718 7.167 3.294 1.00 89.88 96 LYS A O 1
ATOM 725 N N . LEU A 1 97 ? 3.216 5.171 4.200 1.00 89.38 97 LEU A N 1
ATOM 726 C CA . LEU A 1 97 ? 4.379 5.063 5.086 1.00 89.38 97 LEU A CA 1
ATOM 727 C C . LEU A 1 97 ? 5.623 4.525 4.368 1.00 89.38 97 LEU A C 1
ATOM 729 O O . LEU A 1 97 ? 6.730 4.741 4.842 1.00 89.38 97 LEU A O 1
ATOM 733 N N . GLY A 1 98 ? 5.463 3.853 3.228 1.00 89.56 98 GLY A N 1
ATOM 734 C CA . GLY A 1 98 ? 6.559 3.334 2.409 1.00 89.56 98 GLY A CA 1
ATOM 735 C C . GLY A 1 98 ? 7.314 4.409 1.623 1.00 89.56 98 GLY A C 1
ATOM 736 O O . GLY A 1 98 ? 8.415 4.161 1.145 1.00 89.56 98 GLY A O 1
ATOM 737 N N . TYR A 1 99 ? 6.755 5.614 1.470 1.00 88.31 99 TYR A N 1
ATOM 738 C CA . TYR A 1 99 ? 7.381 6.645 0.645 1.00 88.31 99 TYR A CA 1
ATOM 739 C C . TYR A 1 99 ? 8.574 7.249 1.376 1.00 88.31 99 TYR A C 1
ATOM 741 O O . TYR A 1 99 ? 8.405 7.884 2.417 1.00 88.31 99 TYR A O 1
ATOM 749 N N . ASN A 1 100 ? 9.769 7.105 0.795 1.00 86.06 100 ASN A N 1
ATOM 750 C CA . ASN A 1 100 ? 10.999 7.679 1.338 1.00 86.06 100 ASN A CA 1
ATOM 751 C C . ASN A 1 100 ? 11.278 7.230 2.789 1.00 86.06 100 ASN A C 1
ATOM 753 O O . ASN A 1 100 ? 11.797 7.997 3.600 1.00 86.06 100 ASN A O 1
ATOM 757 N N . SER A 1 101 ? 10.919 5.988 3.119 1.00 88.81 101 SER A N 1
ATOM 758 C CA . SER A 1 101 ? 11.119 5.385 4.442 1.00 88.81 101 SER A CA 1
ATOM 759 C C . SER A 1 101 ? 12.438 4.619 4.577 1.00 88.81 101 SER A C 1
ATOM 761 O O . SER A 1 101 ? 12.704 4.037 5.626 1.00 88.81 101 SER A O 1
ATOM 763 N N . GLY A 1 102 ? 13.280 4.640 3.538 1.00 88.81 102 GLY A N 1
ATOM 764 C CA . GLY A 1 102 ? 14.570 3.945 3.521 1.00 88.81 102 GLY A CA 1
ATOM 765 C C . GLY A 1 102 ? 14.468 2.457 3.184 1.00 88.81 102 GLY A C 1
ATOM 766 O O . GLY A 1 102 ? 15.379 1.702 3.516 1.00 88.81 102 GLY A O 1
ATOM 767 N N . LEU A 1 103 ? 13.371 2.039 2.546 1.00 89.75 103 LEU A N 1
ATOM 768 C CA . LEU A 1 103 ? 13.236 0.708 1.960 1.00 89.75 103 LEU A CA 1
ATOM 769 C C . LEU A 1 103 ? 14.226 0.507 0.807 1.00 89.75 103 LEU A C 1
ATOM 771 O O . LEU A 1 103 ? 14.741 1.466 0.222 1.00 89.75 103 LEU A O 1
ATOM 775 N N . PHE A 1 104 ? 14.475 -0.757 0.464 1.00 91.56 104 PHE A N 1
ATOM 776 C CA . PHE A 1 104 ? 15.165 -1.081 -0.778 1.00 91.56 104 PHE A CA 1
ATOM 777 C C . PHE A 1 104 ? 14.329 -0.611 -1.976 1.00 91.56 104 PHE A C 1
ATOM 779 O O . PHE A 1 104 ? 13.102 -0.515 -1.893 1.00 91.56 104 PHE A O 1
ATOM 786 N N . LEU A 1 105 ? 14.985 -0.283 -3.093 1.00 90.50 105 LEU A N 1
ATOM 787 C CA . LEU A 1 105 ? 14.286 0.262 -4.260 1.00 90.50 105 LEU A CA 1
ATOM 788 C C . LEU A 1 105 ? 13.246 -0.729 -4.794 1.00 90.50 105 LEU A C 1
ATOM 790 O O . LEU A 1 105 ? 12.171 -0.321 -5.222 1.00 90.50 105 LEU A O 1
ATOM 794 N N . GLU A 1 106 ? 13.568 -2.017 -4.759 1.00 90.56 106 GLU A N 1
ATOM 795 C CA . GLU A 1 106 ? 12.691 -3.105 -5.176 1.00 90.56 106 GLU A CA 1
ATOM 796 C C . GLU A 1 106 ? 11.395 -3.097 -4.359 1.00 90.56 106 GLU A C 1
ATOM 798 O O . GLU A 1 106 ? 10.308 -3.114 -4.934 1.00 90.56 106 GLU A O 1
ATOM 803 N N . ASP A 1 107 ? 11.512 -2.949 -3.037 1.00 91.06 107 ASP A N 1
ATOM 804 C CA . ASP A 1 107 ? 10.369 -2.898 -2.125 1.00 91.06 107 ASP A CA 1
ATOM 805 C C . ASP A 1 107 ? 9.534 -1.623 -2.334 1.00 91.06 107 ASP A C 1
ATOM 807 O O . ASP A 1 107 ? 8.302 -1.664 -2.343 1.00 91.06 107 ASP A O 1
ATOM 811 N N . GLU A 1 108 ? 10.175 -0.470 -2.559 1.00 91.38 108 GLU A N 1
ATOM 812 C CA . GLU A 1 108 ? 9.438 0.743 -2.926 1.00 91.38 108 GLU A CA 1
ATOM 813 C C . GLU A 1 108 ? 8.660 0.537 -4.236 1.00 91.38 108 GLU A C 1
ATOM 815 O O . GLU A 1 108 ? 7.474 0.866 -4.327 1.00 91.38 108 GLU A O 1
ATOM 820 N N . LEU A 1 109 ? 9.297 -0.033 -5.259 1.00 90.31 109 LEU A N 1
ATOM 821 C CA . LEU A 1 109 ? 8.659 -0.287 -6.549 1.00 90.31 109 LEU A CA 1
ATOM 822 C C . LEU A 1 109 ? 7.520 -1.305 -6.451 1.00 90.31 109 LEU A C 1
ATOM 824 O O . LEU A 1 109 ? 6.538 -1.162 -7.181 1.00 90.31 109 LEU A O 1
ATOM 828 N N . ASP A 1 110 ? 7.604 -2.277 -5.550 1.00 90.00 110 ASP A N 1
ATOM 829 C CA . ASP A 1 110 ? 6.521 -3.222 -5.290 1.00 90.00 110 ASP A CA 1
ATOM 830 C C . ASP A 1 110 ? 5.333 -2.539 -4.599 1.00 90.00 110 ASP A C 1
ATOM 832 O O . ASP A 1 110 ? 4.186 -2.757 -4.992 1.00 90.00 110 ASP A O 1
ATOM 836 N N . ILE A 1 111 ? 5.569 -1.636 -3.643 1.00 90.19 111 ILE A N 1
ATOM 837 C CA . ILE A 1 111 ? 4.500 -0.879 -2.968 1.00 90.19 111 ILE A CA 1
ATOM 838 C C . ILE A 1 111 ? 3.830 0.130 -3.918 1.00 90.19 111 ILE A C 1
ATOM 840 O O . ILE A 1 111 ? 2.600 0.276 -3.936 1.00 90.19 111 ILE A O 1
ATOM 844 N N . PHE A 1 112 ? 4.624 0.867 -4.700 1.00 89.81 112 PHE A N 1
ATOM 845 C CA . PHE A 1 112 ? 4.133 1.972 -5.527 1.00 89.81 112 PHE A CA 1
ATOM 846 C C . PHE A 1 112 ? 3.730 1.548 -6.941 1.00 89.81 112 PHE A C 1
ATOM 848 O O . PHE A 1 112 ? 2.829 2.154 -7.532 1.00 89.81 112 PHE A O 1
ATOM 855 N N . GLY A 1 113 ? 4.347 0.497 -7.465 1.00 88.00 113 GLY A N 1
ATOM 856 C CA . GLY A 1 113 ? 4.297 0.111 -8.866 1.00 88.00 113 GLY A CA 1
ATOM 857 C C . GLY A 1 113 ? 5.277 0.931 -9.709 1.00 88.00 113 GLY A C 1
ATOM 858 O O . GLY A 1 113 ? 5.322 2.162 -9.614 1.00 88.00 113 GLY A O 1
ATOM 859 N N . LYS A 1 114 ? 6.007 0.248 -10.598 1.00 84.94 114 LYS A N 1
ATOM 860 C CA . LYS A 1 114 ? 7.017 0.834 -11.505 1.00 84.94 114 LYS A CA 1
ATOM 861 C C . LYS A 1 114 ? 6.486 1.986 -12.359 1.00 84.94 114 LYS A C 1
ATOM 863 O O . LYS A 1 114 ? 7.161 2.987 -12.557 1.00 84.94 114 LYS A O 1
ATOM 868 N N . ASN A 1 115 ? 5.239 1.876 -12.811 1.00 85.12 115 ASN A N 1
ATOM 869 C CA . ASN A 1 115 ? 4.625 2.871 -13.691 1.00 85.12 115 ASN A CA 1
ATOM 870 C C . ASN A 1 115 ? 4.072 4.099 -12.950 1.00 85.12 115 ASN A C 1
ATOM 872 O O . ASN A 1 115 ? 3.632 5.044 -13.599 1.00 85.12 115 ASN A O 1
ATOM 876 N N . SER A 1 116 ? 4.058 4.096 -11.614 1.00 87.94 116 SER A N 1
ATOM 877 C CA . SER A 1 116 ? 3.540 5.224 -10.839 1.00 87.94 116 SER A CA 1
ATOM 878 C C . SER A 1 116 ? 4.526 6.394 -10.802 1.00 87.94 116 SER A C 1
ATOM 880 O O . SER A 1 116 ? 5.738 6.193 -10.859 1.00 87.94 116 SER A O 1
ATOM 882 N N . ASP A 1 117 ? 4.019 7.617 -10.621 1.00 90.06 117 ASP A N 1
ATOM 883 C CA . ASP A 1 117 ? 4.861 8.817 -10.485 1.00 90.06 117 ASP A CA 1
ATOM 884 C C . ASP A 1 117 ? 5.893 8.678 -9.354 1.00 90.06 117 ASP A C 1
ATOM 886 O O . ASP A 1 117 ? 7.038 9.117 -9.486 1.00 90.06 117 ASP A O 1
ATOM 890 N N . ILE A 1 118 ? 5.492 8.029 -8.254 1.00 89.44 118 ILE A N 1
ATOM 891 C CA . ILE A 1 118 ? 6.350 7.752 -7.098 1.00 89.44 118 ILE A CA 1
ATOM 892 C C . ILE A 1 118 ? 7.416 6.708 -7.450 1.00 89.44 118 ILE A C 1
ATOM 894 O O . ILE A 1 118 ? 8.582 6.912 -7.117 1.00 89.44 118 ILE A O 1
ATOM 898 N N . GLY A 1 119 ? 7.046 5.635 -8.155 1.00 89.38 119 GLY A N 1
ATOM 899 C CA . GLY A 1 119 ? 7.987 4.612 -8.617 1.00 89.38 119 GLY A CA 1
ATOM 900 C C . GLY A 1 119 ? 9.052 5.198 -9.544 1.00 89.38 119 GLY A C 1
ATOM 901 O O . GLY A 1 119 ? 10.246 5.044 -9.299 1.00 89.38 119 GLY A O 1
ATOM 902 N N . GLN A 1 120 ? 8.639 6.000 -10.527 1.00 91.12 120 GLN A N 1
ATOM 903 C CA . GLN A 1 120 ? 9.570 6.719 -11.400 1.00 91.12 120 GLN A CA 1
ATOM 904 C C . GLN A 1 120 ? 10.443 7.718 -10.624 1.00 91.12 120 GLN A C 1
ATOM 906 O O . GLN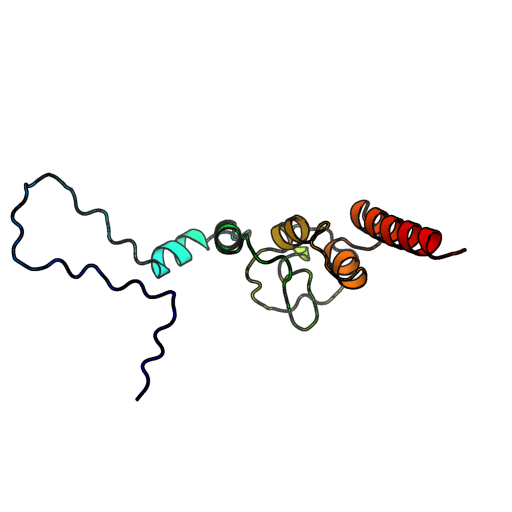 A 1 120 ? 11.605 7.939 -10.966 1.00 91.12 120 GLN A O 1
ATOM 911 N N . ALA A 1 121 ? 9.904 8.359 -9.581 1.00 90.62 121 ALA A N 1
ATOM 912 C CA . ALA A 1 121 ? 10.695 9.226 -8.715 1.00 90.62 121 ALA A CA 1
ATOM 913 C C . ALA A 1 121 ? 11.755 8.433 -7.937 1.00 90.62 121 ALA A C 1
ATOM 915 O O . ALA A 1 121 ? 12.878 8.917 -7.815 1.00 90.62 121 ALA A O 1
ATOM 916 N N . ALA A 1 122 ? 11.432 7.231 -7.455 1.00 89.12 122 ALA A N 1
ATOM 917 C CA . ALA A 1 122 ? 12.377 6.345 -6.780 1.00 89.12 122 ALA A CA 1
ATOM 918 C C . ALA A 1 122 ? 13.512 5.894 -7.711 1.00 89.12 122 ALA A C 1
ATOM 920 O O . ALA A 1 122 ? 14.684 6.019 -7.352 1.00 89.12 122 ALA A O 1
ATOM 921 N N . GLU A 1 123 ? 13.190 5.502 -8.946 1.00 90.50 123 GLU A N 1
ATOM 922 C CA . GLU A 1 123 ? 14.194 5.171 -9.966 1.00 90.50 123 GLU A CA 1
ATOM 923 C C . GLU A 1 123 ? 15.108 6.362 -10.279 1.00 90.50 123 GLU A C 1
ATOM 925 O O . GLU A 1 123 ? 16.332 6.221 -10.313 1.00 90.50 123 GLU A O 1
ATOM 930 N N . ARG A 1 124 ? 14.544 7.570 -10.430 1.00 90.25 124 ARG A N 1
ATOM 931 C CA . ARG A 1 124 ? 15.343 8.791 -10.620 1.00 90.25 124 ARG A CA 1
ATOM 932 C C . ARG A 1 124 ? 16.283 9.056 -9.443 1.00 90.25 124 ARG A C 1
ATOM 934 O O . ARG A 1 124 ? 17.419 9.459 -9.677 1.00 90.25 124 ARG A O 1
ATOM 941 N N . ARG A 1 125 ? 15.858 8.822 -8.192 1.00 88.88 125 ARG A N 1
ATOM 942 C CA . ARG A 1 125 ? 16.744 8.964 -7.018 1.00 88.88 125 ARG A CA 1
ATOM 943 C C . AR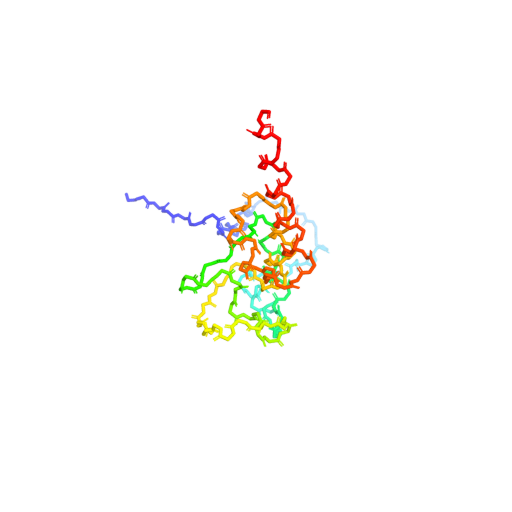G A 1 125 ? 17.930 8.004 -7.099 1.00 88.88 125 ARG A C 1
ATOM 945 O O . ARG A 1 125 ? 19.056 8.432 -6.850 1.00 88.88 125 ARG A O 1
ATOM 952 N N . LEU A 1 126 ? 17.700 6.752 -7.501 1.00 85.94 126 LEU A N 1
ATOM 953 C CA . LEU A 1 126 ? 18.784 5.792 -7.712 1.00 85.94 126 LEU A CA 1
ATOM 954 C C . LEU A 1 126 ? 19.747 6.266 -8.808 1.00 85.94 126 LEU A C 1
ATOM 956 O O . LEU A 1 126 ? 20.957 6.264 -8.587 1.00 85.94 126 LEU A O 1
ATOM 960 N N . MET A 1 127 ? 19.228 6.706 -9.958 1.00 86.94 127 MET A N 1
ATOM 961 C CA . MET A 1 127 ? 20.061 7.204 -11.060 1.00 86.94 127 MET A CA 1
ATOM 962 C C . MET A 1 127 ? 20.932 8.388 -10.619 1.00 86.94 127 MET A C 1
ATOM 964 O O . MET A 1 127 ? 22.127 8.413 -10.905 1.00 86.94 127 MET A O 1
ATOM 968 N N . MET A 1 128 ? 20.368 9.337 -9.865 1.00 84.31 128 MET A N 1
ATOM 969 C CA . MET A 1 128 ? 21.116 10.483 -9.337 1.00 84.31 128 MET A CA 1
ATOM 970 C C . MET A 1 128 ? 22.240 10.040 -8.391 1.00 84.31 128 MET A C 1
ATOM 972 O O . MET A 1 128 ? 23.372 10.499 -8.554 1.00 84.31 128 MET A O 1
ATOM 976 N N . CYS A 1 129 ? 21.972 9.101 -7.474 1.00 79.69 129 CYS A N 1
ATOM 977 C CA . CYS A 1 129 ? 23.005 8.499 -6.624 1.00 79.69 129 CYS A CA 1
ATOM 978 C C . CYS A 1 129 ? 24.098 7.812 -7.455 1.00 79.69 129 CYS A C 1
ATOM 980 O O . CYS A 1 129 ? 25.276 8.006 -7.195 1.00 79.69 129 CYS A O 1
ATOM 982 N N . GLN A 1 130 ? 23.748 7.060 -8.497 1.00 79.69 130 GLN A N 1
ATOM 983 C CA . GLN A 1 130 ? 24.745 6.402 -9.348 1.00 79.69 130 GLN A CA 1
ATOM 984 C C . GLN A 1 130 ? 25.630 7.409 -10.094 1.00 79.69 130 GLN A C 1
ATOM 986 O O . GLN A 1 130 ? 26.841 7.219 -10.172 1.00 79.69 130 GLN A O 1
ATOM 991 N N . THR A 1 131 ? 25.057 8.512 -10.583 1.00 71.12 131 THR A N 1
ATOM 992 C CA . THR A 1 131 ? 25.830 9.570 -11.257 1.00 71.12 131 THR A CA 1
ATOM 993 C C . THR A 1 131 ? 26.750 10.348 -10.319 1.00 71.12 131 THR A C 1
ATOM 995 O O . THR A 1 131 ? 27.761 10.865 -10.774 1.00 71.12 131 THR A O 1
ATOM 998 N N . THR A 1 132 ? 26.461 10.395 -9.013 1.00 61.47 132 THR A N 1
ATOM 999 C CA . THR A 1 132 ? 27.366 11.010 -8.021 1.00 61.47 132 THR A CA 1
ATOM 1000 C C . THR A 1 132 ? 28.563 10.122 -7.674 1.00 61.47 132 THR A C 1
ATOM 1002 O O . THR A 1 132 ? 29.542 10.613 -7.121 1.00 61.47 132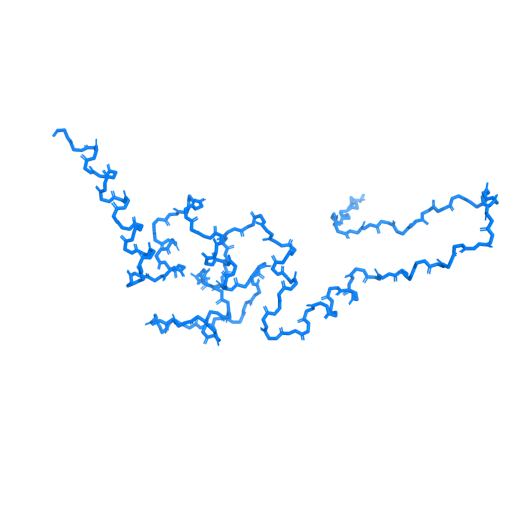 THR A O 1
ATOM 1005 N N . PHE A 1 133 ? 28.495 8.828 -8.000 1.00 59.59 133 PHE A N 1
ATOM 1006 C CA . PHE A 1 133 ? 29.570 7.850 -7.803 1.00 59.59 133 PHE A CA 1
ATOM 1007 C C . PHE A 1 133 ? 30.381 7.565 -9.081 1.00 59.59 133 PHE A C 1
ATOM 1009 O O . PHE A 1 133 ? 31.323 6.772 -9.037 1.00 59.59 133 PHE A O 1
ATOM 1016 N N . LEU A 1 134 ? 30.043 8.200 -10.208 1.00 55.91 134 LEU A N 1
ATOM 1017 C CA . LEU A 1 134 ? 30.864 8.194 -11.420 1.00 55.91 134 LEU A CA 1
ATOM 1018 C C . LEU A 1 134 ? 31.876 9.358 -11.345 1.00 55.91 134 LEU A C 1
ATOM 1020 O O . LEU A 1 134 ? 31.440 10.491 -11.138 1.00 55.91 134 LEU A O 1
ATOM 1024 N N . PRO A 1 135 ? 33.195 9.089 -11.448 1.00 56.75 135 PRO A N 1
ATOM 1025 C CA . PRO A 1 135 ? 34.241 10.112 -11.376 1.00 56.75 135 PRO A CA 1
ATOM 1026 C C . PRO A 1 135 ? 34.244 11.067 -12.575 1.00 56.75 135 PRO A C 1
ATOM 1028 O O . PRO A 1 135 ? 33.798 10.656 -13.672 1.00 56.75 135 PRO A O 1
#

Radius of gyration: 22.31 Å; chains: 1; bounding box: 55×33×65 Å

Organism: Neophocaena phocaenoides (NCBI:txid34892)

Foldseek 3Di:
DDDPDDPPDDPPDPDPPDDDDDPDDDPPPPCDPVNVQVVCCPDPQSVVLQVVPLPDQFFDAPNQTQALCCVVPPDDPPPDDRHDDDGSHHSVSNLVCNQPVPDDLVSNCSSQPCPHPSNVVSVVVVVVVVVVVPD

Sequence (135 aa):
STDQGSPASTPSTTRPLNSVEPATMQPIPEAHSLYVTLILSDSVMNIFKDRNFDSCCICACNMNIKGADVGLYIPDSSNEDQYRCTCGFSAIMNRKLGYNSGLFLEDELDIFGKNSDIGQAAERRLMMCQTTFLP

pLDDT: mean 74.62, std 14.94, range [38.19, 91.56]